Protein AF-A0A0W8F486-F1 (afdb_monomer)

Radius of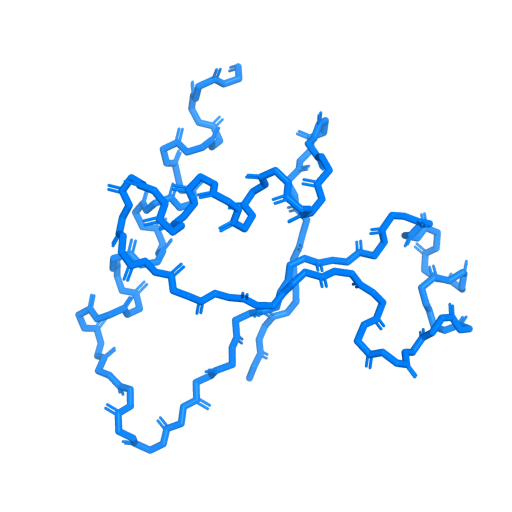 gyration: 12.41 Å; Cα contacts (8 Å, |Δi|>4): 84; chains: 1; bounding box: 29×22×33 Å

Sequence (74 aa):
MVSFTVDSLHPHEVAQQLDDESDILVRSGYHCCQPLMEYLGLYGGTVRASLALYTTVQEIELLIAGVREICRGI

Structure (mmCIF, N/CA/C/O backbone):
data_AF-A0A0W8F486-F1
#
_entry.id   AF-A0A0W8F486-F1
#
loop_
_atom_site.group_PDB
_atom_site.id
_atom_site.type_symbol
_atom_site.label_atom_id
_atom_site.label_alt_id
_atom_site.label_comp_id
_atom_site.label_asym_id
_atom_site.label_entity_id
_atom_site.label_seq_id
_atom_site.pdbx_PDB_ins_code
_atom_site.Cartn_x
_atom_site.Cartn_y
_atom_site.Cartn_z
_atom_site.occupancy
_atom_site.B_iso_or_equiv
_atom_site.auth_seq_id
_atom_site.auth_comp_id
_atom_site.auth_asym_id
_atom_site.auth_atom_id
_atom_site.pdbx_PDB_model_num
ATOM 1 N N . MET A 1 1 ? 0.333 -9.328 3.669 1.00 84.44 1 MET A N 1
ATOM 2 C CA . MET A 1 1 ? 0.528 -8.079 2.898 1.00 84.44 1 MET A CA 1
ATOM 3 C C . MET A 1 1 ? -0.130 -8.246 1.543 1.00 84.44 1 MET A C 1
ATOM 5 O O . MET A 1 1 ? -0.166 -9.374 1.062 1.00 84.44 1 MET A O 1
ATOM 9 N N . VAL A 1 2 ? -0.634 -7.162 0.956 1.00 96.69 2 VAL A N 1
ATOM 10 C CA . VAL A 1 2 ? -1.281 -7.165 -0.363 1.00 96.69 2 VAL A CA 1
ATOM 11 C C . VAL A 1 2 ? -0.707 -6.019 -1.190 1.00 96.69 2 VAL A C 1
ATOM 13 O O . VAL A 1 2 ? -0.699 -4.877 -0.731 1.00 96.69 2 VAL A O 1
ATOM 16 N N . SER A 1 3 ? -0.211 -6.335 -2.386 1.00 97.94 3 SER A N 1
ATOM 17 C CA . SER A 1 3 ? 0.181 -5.347 -3.394 1.00 97.94 3 SER A CA 1
ATOM 18 C C . SER A 1 3 ? -0.921 -5.223 -4.438 1.00 97.94 3 SER A C 1
ATOM 20 O O . SER A 1 3 ? -1.459 -6.243 -4.864 1.00 97.94 3 SER A O 1
ATOM 22 N N . PHE A 1 4 ? -1.247 -4.001 -4.848 1.00 97.94 4 PHE A N 1
ATOM 23 C CA . PHE A 1 4 ? -2.306 -3.733 -5.819 1.00 97.94 4 PHE A CA 1
ATOM 24 C C . PHE A 1 4 ? -2.025 -2.473 -6.646 1.00 97.94 4 PHE A C 1
ATOM 26 O O . PHE A 1 4 ? -1.187 -1.638 -6.290 1.00 97.94 4 PHE A O 1
ATOM 33 N N . THR A 1 5 ? -2.741 -2.357 -7.758 1.00 97.38 5 THR A N 1
ATOM 34 C CA . THR A 1 5 ? -2.781 -1.187 -8.640 1.00 97.38 5 THR A CA 1
ATOM 35 C C . THR A 1 5 ? -4.225 -0.724 -8.786 1.00 97.38 5 THR A C 1
ATOM 37 O O . THR A 1 5 ? -5.151 -1.509 -8.578 1.00 97.38 5 THR A O 1
ATOM 40 N N . VAL A 1 6 ? -4.409 0.543 -9.144 1.00 96.12 6 VAL A N 1
ATOM 41 C CA . VAL A 1 6 ? -5.701 1.094 -9.562 1.00 96.12 6 VAL A CA 1
ATOM 42 C C . VAL A 1 6 ? -5.531 1.547 -11.003 1.00 96.12 6 VAL A C 1
ATOM 44 O O . VAL A 1 6 ? -4.536 2.198 -11.326 1.00 96.12 6 VAL A O 1
ATOM 47 N N . ASP A 1 7 ? -6.451 1.144 -11.874 1.00 92.62 7 ASP A N 1
ATOM 48 C CA . ASP A 1 7 ? -6.352 1.453 -13.297 1.00 92.62 7 ASP A CA 1
ATOM 49 C C . ASP A 1 7 ? -6.291 2.967 -13.517 1.00 92.62 7 ASP A C 1
ATOM 51 O O . ASP A 1 7 ? -7.009 3.736 -12.883 1.00 92.62 7 ASP A O 1
ATOM 55 N N . SER A 1 8 ? -5.431 3.390 -14.444 1.00 90.88 8 SER A N 1
ATOM 56 C CA . SER A 1 8 ? -5.227 4.799 -14.816 1.00 90.88 8 SER A CA 1
ATOM 57 C C . SER A 1 8 ? -4.655 5.719 -13.727 1.00 90.88 8 SER A C 1
ATOM 59 O O . SER A 1 8 ? -4.528 6.912 -13.986 1.00 90.88 8 SER A O 1
ATOM 61 N N . LEU A 1 9 ? -4.252 5.198 -12.560 1.00 96.06 9 LEU A N 1
ATOM 62 C CA . LEU A 1 9 ? -3.627 5.987 -11.492 1.00 96.06 9 LEU A CA 1
ATOM 63 C C . LEU A 1 9 ? -2.211 5.507 -11.177 1.00 96.06 9 LEU A C 1
ATOM 65 O O . LEU A 1 9 ? -1.937 4.305 -11.082 1.00 96.06 9 LEU A O 1
ATOM 69 N N . HIS A 1 10 ? -1.295 6.451 -10.955 1.00 97.06 10 HIS A N 1
ATOM 70 C CA . HIS A 1 10 ? 0.040 6.110 -10.490 1.00 97.06 10 HIS A CA 1
ATOM 71 C C . HIS A 1 10 ? -0.018 5.658 -9.017 1.00 97.06 10 HIS A C 1
ATOM 73 O O . HIS A 1 10 ? -0.687 6.296 -8.201 1.00 97.06 10 HIS A O 1
ATOM 79 N N . PRO A 1 11 ? 0.733 4.620 -8.594 1.00 98.12 11 PRO A N 1
ATOM 80 C CA . PRO A 1 11 ? 0.713 4.153 -7.204 1.00 98.12 11 PRO A CA 1
ATOM 81 C C . PRO A 1 11 ? 1.012 5.222 -6.144 1.00 98.12 11 PRO A C 1
ATOM 83 O O . PRO A 1 11 ? 0.562 5.109 -5.007 1.00 98.12 11 PRO A O 1
ATOM 86 N N . HIS A 1 12 ? 1.796 6.245 -6.492 1.00 98.12 12 HIS A N 1
ATOM 87 C CA . HIS A 1 12 ? 2.063 7.376 -5.596 1.00 98.12 12 HIS A CA 1
ATOM 88 C C . HIS A 1 12 ? 0.827 8.251 -5.366 1.00 98.12 12 HIS A C 1
ATOM 90 O O . HIS A 1 12 ? 0.622 8.678 -4.237 1.00 98.12 12 HIS A O 1
ATOM 96 N N . GLU A 1 13 ? -0.010 8.453 -6.386 1.00 97.56 13 GLU A N 1
ATOM 97 C CA . GLU A 1 13 ? -1.247 9.236 -6.275 1.00 97.56 13 GLU A CA 1
ATOM 98 C C . GLU A 1 13 ? -2.263 8.510 -5.392 1.00 97.56 13 GLU A C 1
ATOM 100 O O . GLU A 1 13 ? -2.821 9.103 -4.477 1.00 97.56 13 GLU A O 1
ATOM 105 N N . VAL A 1 14 ? -2.422 7.196 -5.587 1.00 97.94 14 VAL A N 1
ATOM 106 C CA . VAL A 1 14 ? -3.307 6.367 -4.749 1.00 97.94 14 VAL A CA 1
ATOM 107 C C . VAL A 1 14 ? -2.853 6.378 -3.287 1.00 97.94 14 VAL A C 1
ATOM 109 O O . VAL A 1 14 ? -3.672 6.498 -2.383 1.00 97.94 14 VAL A O 1
ATOM 112 N N . ALA A 1 15 ? -1.545 6.254 -3.038 1.00 98.31 15 ALA A N 1
ATOM 113 C CA . ALA A 1 15 ? -1.012 6.302 -1.678 1.00 98.31 15 ALA A CA 1
ATOM 114 C C . ALA A 1 15 ? -1.220 7.673 -1.021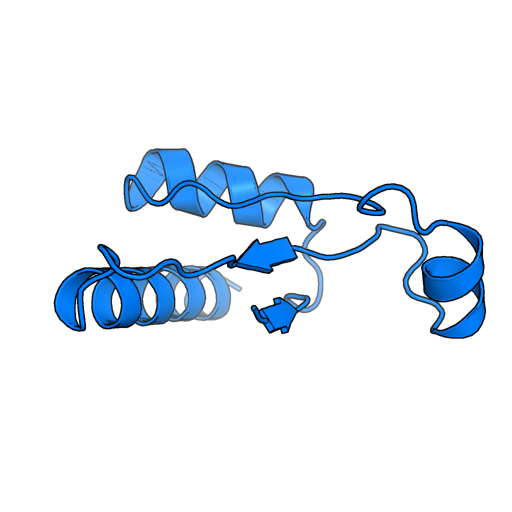 1.00 98.31 15 ALA A C 1
ATOM 116 O O . ALA A 1 15 ? -1.521 7.719 0.165 1.00 98.31 15 ALA A O 1
ATOM 117 N N . GLN A 1 16 ? -1.072 8.759 -1.785 1.00 98.19 16 GLN A N 1
ATOM 118 C CA . GLN A 1 16 ? -1.304 10.112 -1.294 1.00 98.19 16 GLN A CA 1
ATOM 119 C C . GLN A 1 16 ? -2.784 10.353 -0.969 1.00 98.19 16 GLN A C 1
ATOM 121 O O . GLN A 1 16 ? -3.083 10.854 0.104 1.00 98.19 16 GLN A O 1
ATOM 126 N N . GLN A 1 17 ? -3.715 9.948 -1.838 1.00 97.50 17 GLN A N 1
ATOM 127 C CA . GLN A 1 17 ? -5.153 10.093 -1.571 1.00 97.50 17 GLN A CA 1
ATOM 128 C C . GLN A 1 17 ? -5.603 9.288 -0.344 1.00 97.50 17 GLN A C 1
ATOM 130 O O . GLN A 1 17 ? -6.393 9.777 0.455 1.00 97.50 17 GLN A O 1
ATOM 135 N N . LEU A 1 18 ? -5.082 8.068 -0.155 1.00 98.00 18 LEU A N 1
ATOM 136 C CA . LEU A 1 18 ? -5.382 7.273 1.043 1.00 98.00 18 LEU A CA 1
ATOM 137 C C . LEU A 1 18 ? -4.890 7.941 2.338 1.00 98.00 18 LEU A C 1
ATOM 139 O O . LEU A 1 18 ? -5.571 7.832 3.357 1.00 98.00 18 LEU A O 1
ATOM 143 N N . ASP A 1 19 ? -3.743 8.619 2.293 1.00 98.12 19 ASP A N 1
ATOM 144 C CA . ASP A 1 19 ? -3.209 9.410 3.409 1.00 98.12 19 ASP A CA 1
ATOM 145 C C . ASP A 1 19 ? -4.103 10.637 3.665 1.00 98.12 19 ASP A C 1
ATOM 147 O O . ASP A 1 19 ? -4.729 10.746 4.718 1.00 98.12 19 ASP A O 1
ATOM 151 N N . ASP A 1 20 ? -4.272 11.485 2.647 1.00 97.62 20 ASP A N 1
ATOM 152 C CA . ASP A 1 20 ? -4.963 12.775 2.747 1.00 97.62 20 ASP A CA 1
ATOM 153 C C . ASP A 1 20 ? -6.462 12.643 3.095 1.00 97.62 20 ASP A C 1
ATOM 155 O O . ASP A 1 20 ? -7.001 13.462 3.843 1.00 97.62 20 ASP A O 1
ATOM 159 N N . GLU A 1 21 ? -7.159 11.638 2.550 1.00 95.94 21 GLU A N 1
ATOM 160 C CA . GLU A 1 21 ? -8.622 11.521 2.660 1.00 95.94 21 GLU A CA 1
ATOM 161 C C . GLU A 1 21 ? -9.087 10.492 3.695 1.00 95.94 21 GLU A C 1
ATOM 163 O O . GLU A 1 21 ? -10.197 10.606 4.220 1.00 95.94 21 GLU A O 1
ATOM 168 N N . SER A 1 22 ? -8.279 9.463 3.968 1.00 95.06 22 SER A N 1
ATOM 169 C CA . SER A 1 22 ? -8.672 8.330 4.820 1.00 95.06 22 SER A CA 1
ATOM 170 C C . SER A 1 22 ? -7.754 8.099 6.022 1.00 95.06 22 SER A C 1
ATOM 172 O O . SER A 1 22 ? -8.056 7.205 6.810 1.00 95.06 22 SER A O 1
ATOM 174 N N . ASP A 1 23 ? -6.672 8.872 6.182 1.00 96.69 23 ASP A N 1
ATOM 175 C CA . ASP A 1 23 ? -5.659 8.683 7.236 1.00 96.69 23 ASP A CA 1
ATOM 176 C C . ASP A 1 23 ? -5.066 7.252 7.221 1.00 96.69 23 ASP A C 1
ATOM 178 O O . ASP A 1 23 ? -4.795 6.630 8.251 1.00 96.69 23 ASP A O 1
ATOM 182 N N . ILE A 1 24 ? -4.913 6.678 6.016 1.00 97.69 24 ILE A N 1
ATOM 183 C CA . ILE A 1 24 ? -4.405 5.318 5.795 1.00 97.69 24 ILE A CA 1
ATOM 184 C C . ILE A 1 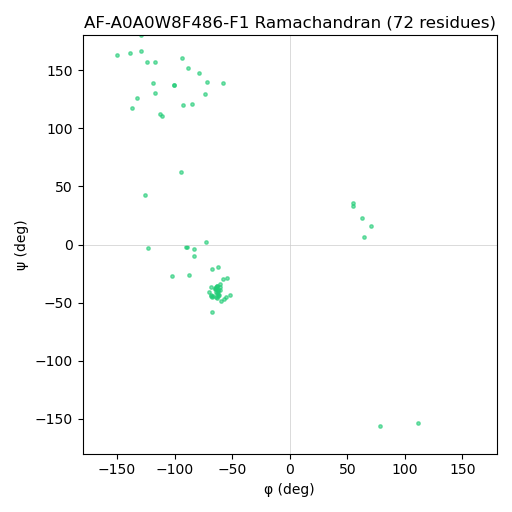24 ? -3.023 5.360 5.146 1.00 97.69 24 ILE A C 1
ATOM 186 O O . ILE A 1 24 ? -2.856 5.626 3.955 1.00 97.69 24 ILE A O 1
ATOM 190 N N . LEU A 1 25 ? -2.014 4.961 5.921 1.00 97.88 25 LEU A N 1
ATOM 191 C CA . LEU A 1 25 ? -0.631 4.905 5.461 1.00 97.88 25 LEU A CA 1
ATOM 192 C C . LEU A 1 25 ? -0.317 3.588 4.741 1.00 97.88 25 LEU A C 1
ATOM 194 O O . LEU A 1 25 ? -0.357 2.495 5.312 1.00 97.88 25 LEU A O 1
ATOM 198 N N . VAL A 1 26 ? 0.094 3.702 3.481 1.00 98.12 26 VAL A N 1
ATOM 199 C CA . VAL A 1 26 ? 0.562 2.590 2.641 1.00 98.12 26 VAL A CA 1
ATOM 200 C C . VAL A 1 26 ? 1.911 2.920 2.009 1.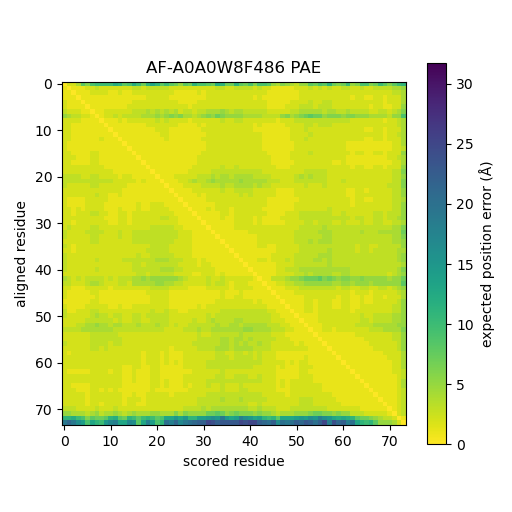00 98.12 26 VAL A C 1
ATOM 202 O O . VAL A 1 26 ? 2.360 4.065 1.998 1.00 98.12 26 VAL A O 1
ATOM 205 N N . ARG A 1 27 ? 2.594 1.912 1.453 1.00 98.38 27 ARG A N 1
ATOM 206 C CA . ARG A 1 27 ? 3.814 2.146 0.665 1.00 98.38 27 ARG A CA 1
ATOM 207 C C . ARG A 1 27 ? 3.498 2.093 -0.821 1.00 98.38 27 ARG A C 1
ATOM 209 O O . ARG A 1 27 ? 2.832 1.165 -1.263 1.00 98.38 27 ARG A O 1
ATOM 216 N N . SER A 1 28 ? 4.051 3.014 -1.597 1.00 98.19 28 SER A N 1
ATOM 217 C CA . SER A 1 28 ? 4.014 2.999 -3.062 1.00 98.19 28 SER A CA 1
ATOM 218 C C . SER A 1 28 ? 5.419 2.878 -3.667 1.00 98.19 28 SER A C 1
ATOM 220 O O . SER A 1 28 ? 6.422 3.182 -3.013 1.00 98.19 28 SER A O 1
ATOM 222 N N . GLY A 1 29 ? 5.490 2.396 -4.910 1.00 97.81 29 GLY A N 1
ATOM 223 C CA . GLY A 1 29 ? 6.719 2.263 -5.700 1.00 97.81 29 GLY A CA 1
ATOM 224 C C . GLY A 1 29 ? 7.135 0.807 -5.930 1.00 97.81 29 GLY A C 1
ATOM 225 O O . GLY A 1 29 ? 6.306 -0.101 -5.932 1.00 97.81 29 GLY A O 1
ATOM 226 N N . TYR A 1 30 ? 8.433 0.569 -6.136 1.00 98.12 30 TYR A N 1
ATOM 227 C CA . TYR A 1 30 ? 8.956 -0.767 -6.470 1.00 98.12 30 TYR A CA 1
ATOM 228 C C . TYR A 1 30 ? 9.186 -1.682 -5.270 1.00 98.12 30 TYR A C 1
ATOM 230 O O . TYR A 1 30 ? 9.495 -2.855 -5.455 1.00 98.12 30 TYR A O 1
ATOM 238 N N . HIS A 1 31 ? 9.103 -1.156 -4.044 1.00 97.50 31 HIS A N 1
ATOM 239 C CA . HIS A 1 31 ? 9.363 -1.906 -2.804 1.00 97.50 31 HIS A CA 1
ATOM 240 C C . HIS A 1 31 ? 10.743 -2.582 -2.762 1.00 97.50 31 HIS A C 1
ATOM 242 O O . HIS A 1 31 ? 10.887 -3.652 -2.17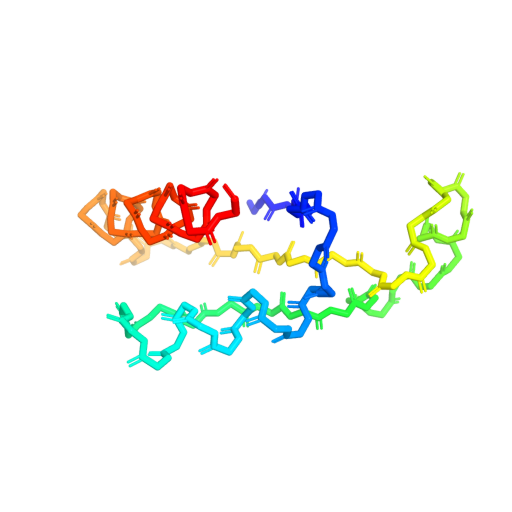9 1.00 97.50 31 HIS A O 1
ATOM 248 N N . CYS A 1 32 ? 11.750 -1.958 -3.385 1.00 97.38 32 CYS A N 1
ATOM 249 C CA . CYS A 1 32 ? 13.091 -2.524 -3.599 1.00 97.38 32 CYS A CA 1
ATOM 250 C C . CYS A 1 32 ? 13.110 -3.797 -4.475 1.00 97.38 32 CYS A C 1
ATOM 252 O O . CYS A 1 32 ? 14.051 -4.583 -4.405 1.00 97.38 32 CYS A O 1
ATOM 254 N N . CYS A 1 33 ? 12.093 -4.001 -5.317 1.00 97.25 33 CYS A N 1
ATOM 255 C CA . CYS A 1 33 ? 11.917 -5.190 -6.156 1.00 97.25 33 CYS A CA 1
ATOM 256 C C . CYS A 1 33 ? 11.751 -4.839 -7.646 1.00 97.25 33 CYS A C 1
ATOM 258 O O . CYS A 1 33 ? 10.912 -5.423 -8.329 1.00 97.25 33 CYS A O 1
ATOM 260 N N . GLN A 1 34 ? 12.541 -3.896 -8.168 1.00 97.56 34 GLN A N 1
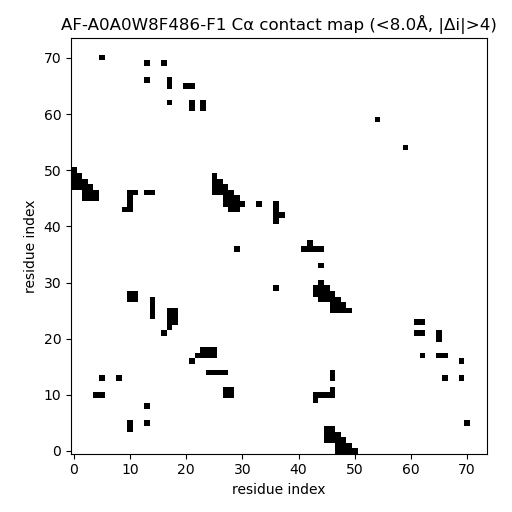ATOM 261 C CA . GLN A 1 34 ? 12.420 -3.420 -9.554 1.00 97.56 34 GLN A CA 1
ATOM 262 C C . GLN A 1 34 ? 12.426 -4.541 -10.623 1.00 97.56 34 GLN A C 1
ATOM 264 O O . GLN A 1 34 ? 11.540 -4.512 -11.476 1.00 97.56 34 GLN A O 1
ATOM 269 N N . PRO A 1 35 ? 13.287 -5.581 -10.559 1.00 98.06 35 PRO A N 1
ATOM 270 C CA . PRO A 1 35 ? 13.258 -6.657 -11.558 1.00 98.06 35 PRO A CA 1
ATOM 271 C C . PRO A 1 35 ? 11.926 -7.422 -11.614 1.00 98.06 35 PRO A C 1
ATOM 273 O O . PRO A 1 35 ? 11.493 -7.849 -12.680 1.00 98.06 35 PRO A O 1
ATOM 276 N N . LEU A 1 36 ? 11.249 -7.583 -10.470 1.00 97.75 36 LEU A N 1
ATOM 277 C CA . LEU A 1 36 ? 9.931 -8.219 -10.417 1.00 97.75 36 LEU A CA 1
ATOM 278 C C . LEU A 1 36 ? 8.864 -7.327 -11.058 1.00 97.75 36 LEU A C 1
ATOM 280 O O . LEU A 1 36 ? 7.998 -7.824 -11.771 1.00 97.75 36 LEU A O 1
ATOM 284 N N . MET A 1 37 ? 8.933 -6.019 -10.813 1.00 97.75 37 MET A N 1
ATOM 285 C CA . MET A 1 37 ? 8.001 -5.054 -11.398 1.00 97.75 37 MET A CA 1
ATOM 286 C C . MET A 1 37 ? 8.114 -5.038 -12.924 1.00 97.75 37 MET A C 1
ATOM 288 O O . MET A 1 37 ? 7.097 -5.081 -13.608 1.00 97.75 37 MET A O 1
ATOM 292 N N . GLU A 1 38 ? 9.339 -5.076 -13.454 1.00 97.31 38 GLU A N 1
ATOM 293 C CA . GLU A 1 38 ? 9.597 -5.189 -14.894 1.00 97.31 38 GLU A CA 1
ATOM 294 C C . GLU A 1 38 ? 9.060 -6.506 -15.475 1.00 97.31 38 GLU A C 1
ATOM 296 O O . GLU A 1 38 ? 8.393 -6.487 -16.507 1.00 97.31 38 GLU A O 1
ATOM 301 N N . TYR A 1 39 ? 9.277 -7.639 -14.793 1.00 98.19 39 TYR A N 1
ATOM 302 C CA . TYR A 1 39 ? 8.745 -8.943 -15.213 1.00 98.19 39 TYR A CA 1
ATOM 303 C C . TYR A 1 39 ? 7.209 -8.973 -15.270 1.00 98.19 39 TYR A C 1
ATOM 305 O O . TYR A 1 39 ? 6.635 -9.593 -16.163 1.00 98.19 39 TYR A O 1
ATOM 313 N N . LEU A 1 40 ? 6.543 -8.290 -14.335 1.00 97.44 40 LEU A N 1
ATOM 314 C CA . LEU A 1 40 ? 5.082 -8.186 -14.279 1.00 97.44 40 LEU A CA 1
ATOM 315 C C . LEU A 1 40 ? 4.509 -7.089 -15.196 1.00 97.44 40 LEU A C 1
ATOM 317 O O . LEU A 1 40 ? 3.291 -6.947 -15.268 1.00 97.44 40 LEU A O 1
ATOM 321 N N . GLY A 1 41 ? 5.353 -6.299 -15.871 1.00 96.88 41 GLY A N 1
ATOM 322 C CA . GLY A 1 41 ? 4.921 -5.149 -16.677 1.00 96.88 41 GLY A CA 1
ATOM 323 C C . GLY A 1 41 ? 4.398 -3.962 -15.854 1.00 96.88 41 GLY A C 1
ATOM 324 O O . GLY A 1 41 ? 3.749 -3.069 -16.392 1.00 96.88 41 GLY A O 1
ATOM 325 N N . LEU A 1 42 ? 4.676 -3.930 -14.549 1.00 96.62 42 LEU A N 1
ATOM 326 C CA . LEU A 1 42 ? 4.232 -2.901 -13.606 1.00 96.62 42 LEU A CA 1
ATOM 327 C C . LEU A 1 42 ? 5.302 -1.813 -13.454 1.00 96.62 42 LEU A C 1
ATOM 329 O O . LEU A 1 42 ? 5.856 -1.609 -12.376 1.00 96.62 42 LEU A O 1
ATOM 333 N N . TYR A 1 43 ? 5.611 -1.104 -14.540 1.00 93.00 43 TYR A N 1
ATOM 334 C CA . TYR A 1 43 ? 6.730 -0.150 -14.589 1.00 93.00 43 TYR A CA 1
ATOM 335 C C . TYR A 1 43 ? 6.610 1.040 -13.625 1.00 93.00 43 TYR A C 1
ATOM 337 O O . TYR A 1 43 ? 7.621 1.656 -13.321 1.00 93.00 43 TYR A O 1
ATOM 345 N N . GLY A 1 44 ? 5.410 1.360 -13.128 1.00 92.62 44 GLY A N 1
ATOM 346 C CA . GLY A 1 44 ? 5.192 2.374 -12.080 1.00 92.62 44 GLY A CA 1
ATOM 347 C C . GLY A 1 44 ? 5.253 1.823 -10.647 1.00 92.62 44 GLY A C 1
ATOM 348 O O . GLY A 1 44 ? 5.121 2.571 -9.679 1.00 92.62 44 GLY A O 1
ATOM 349 N N . GLY A 1 45 ? 5.447 0.510 -10.487 1.00 97.50 45 GLY A N 1
ATOM 350 C CA . GLY A 1 45 ? 5.368 -0.188 -9.207 1.00 97.50 45 GLY A CA 1
ATOM 351 C C . GLY A 1 45 ? 3.930 -0.457 -8.766 1.00 97.50 45 GLY A C 1
ATOM 352 O O . GLY A 1 45 ? 3.013 -0.531 -9.581 1.00 97.50 45 GLY A O 1
ATOM 353 N N . THR A 1 46 ? 3.727 -0.619 -7.458 1.00 98.50 46 THR A N 1
ATOM 354 C CA . THR A 1 46 ? 2.402 -0.888 -6.876 1.00 98.50 46 THR A CA 1
ATOM 355 C C . THR A 1 46 ? 2.188 -0.094 -5.599 1.00 98.50 46 THR A C 1
ATOM 357 O O . THR A 1 46 ? 3.145 0.368 -4.972 1.00 98.50 46 THR A O 1
ATOM 360 N N . VAL A 1 47 ? 0.936 -0.010 -5.156 1.00 98.56 47 VAL A N 1
ATOM 361 C CA . VAL A 1 47 ? 0.621 0.248 -3.750 1.00 98.56 47 VAL A CA 1
ATOM 362 C C . VAL A 1 47 ? 0.788 -1.062 -2.984 1.00 98.56 47 VAL A C 1
ATOM 364 O O . VAL A 1 47 ? 0.586 -2.145 -3.539 1.00 98.56 47 VAL A O 1
ATOM 367 N N . ARG A 1 48 ? 1.206 -0.996 -1.721 1.00 98.62 48 ARG A N 1
ATOM 368 C CA . ARG A 1 48 ? 1.318 -2.152 -0.834 1.00 98.62 48 ARG A CA 1
ATOM 369 C C . ARG A 1 48 ? 0.793 -1.822 0.555 1.00 98.62 48 ARG A C 1
ATOM 371 O O . ARG A 1 48 ? 1.385 -1.014 1.273 1.00 98.62 48 ARG A O 1
ATOM 378 N N . ALA A 1 49 ? -0.258 -2.535 0.945 1.00 98.19 49 ALA A N 1
ATOM 379 C CA . ALA A 1 49 ? -0.773 -2.560 2.304 1.00 98.19 49 ALA A CA 1
ATOM 380 C C . ALA A 1 49 ? -0.136 -3.724 3.080 1.00 98.19 49 ALA A C 1
ATOM 382 O O . ALA A 1 49 ? -0.257 -4.905 2.719 1.00 98.19 49 ALA A O 1
ATOM 383 N N . SER A 1 50 ? 0.567 -3.391 4.159 1.00 97.56 50 SER A N 1
ATOM 384 C CA . SER A 1 50 ? 1.234 -4.354 5.035 1.00 97.56 50 SER A CA 1
ATOM 385 C C . SER A 1 50 ? 0.560 -4.354 6.398 1.00 97.56 50 SER A C 1
ATOM 387 O O . SER A 1 50 ? 0.652 -3.380 7.131 1.00 97.56 50 SER A O 1
ATOM 389 N N . LEU A 1 51 ? -0.099 -5.461 6.729 1.00 96.56 51 LEU A N 1
ATOM 390 C CA . LEU A 1 51 ? -0.749 -5.666 8.021 1.00 96.56 51 LEU A CA 1
ATOM 391 C C . LEU A 1 51 ? 0.248 -6.268 9.021 1.00 96.56 51 LEU A C 1
ATOM 393 O O . LEU A 1 51 ? 1.153 -7.010 8.624 1.00 96.56 51 LEU A O 1
ATOM 397 N N . ALA A 1 52 ? 0.044 -5.992 10.305 1.00 96.62 52 ALA A N 1
ATOM 398 C CA . ALA A 1 52 ? 0.797 -6.562 11.417 1.00 96.62 52 ALA A CA 1
ATOM 399 C C . ALA A 1 52 ? -0.155 -7.129 12.484 1.00 96.62 52 ALA A C 1
ATOM 401 O O . ALA A 1 52 ? -1.372 -7.051 12.345 1.00 96.62 52 ALA A O 1
ATOM 402 N N . LEU A 1 53 ? 0.395 -7.688 13.568 1.00 97.88 53 LEU A N 1
ATOM 403 C CA . LEU A 1 53 ? -0.397 -8.277 14.661 1.00 97.88 53 LEU A CA 1
ATOM 404 C C . LEU A 1 53 ? -1.375 -7.280 15.308 1.00 97.88 53 LEU A C 1
ATOM 406 O O . LEU A 1 53 ? -2.412 -7.681 15.820 1.00 97.88 53 LEU A O 1
ATOM 410 N N . TYR A 1 54 ? -1.027 -5.996 15.297 1.00 97.19 54 TYR A N 1
ATOM 411 C CA . TYR A 1 54 ? -1.824 -4.916 15.875 1.00 97.19 54 TYR A CA 1
ATOM 412 C C . TYR A 1 54 ? -2.816 -4.291 14.888 1.00 97.19 54 TYR A C 1
ATOM 414 O O . TYR A 1 54 ? -3.555 -3.398 15.282 1.00 97.19 54 TYR A O 1
ATOM 422 N N . THR A 1 55 ? -2.840 -4.736 13.628 1.00 97.50 55 THR A N 1
ATOM 423 C CA . THR A 1 55 ? -3.818 -4.233 12.663 1.00 97.50 55 THR A CA 1
ATOM 424 C C . THR A 1 55 ? -5.198 -4.811 12.962 1.00 97.50 55 THR A C 1
ATOM 426 O O . THR A 1 55 ? -5.369 -6.022 13.112 1.00 97.50 55 THR A O 1
ATOM 429 N N . THR A 1 56 ? -6.187 -3.936 13.036 1.00 98.12 56 THR A N 1
ATOM 430 C CA . THR A 1 56 ? -7.577 -4.245 13.356 1.00 98.12 56 THR A CA 1
ATOM 431 C C . THR A 1 56 ? -8.407 -4.478 12.097 1.00 98.12 56 THR A C 1
ATOM 433 O O . THR A 1 56 ? -8.063 -4.045 10.996 1.00 98.12 56 THR A O 1
ATOM 436 N N . VAL A 1 57 ? -9.548 -5.152 12.253 1.00 98.00 57 VAL A N 1
ATOM 437 C CA . VAL A 1 57 ? -10.499 -5.349 11.146 1.00 98.00 57 VAL A CA 1
ATOM 438 C C . VAL A 1 57 ? -11.059 -4.006 10.674 1.00 98.00 57 VAL A C 1
ATOM 440 O O . VAL A 1 57 ? -11.245 -3.803 9.482 1.00 98.00 57 VAL A O 1
ATOM 443 N N . GLN A 1 58 ? -11.272 -3.069 11.595 1.00 98.19 58 GLN A N 1
ATOM 444 C CA . GLN A 1 58 ? -11.784 -1.733 11.311 1.00 98.19 58 GLN A CA 1
ATOM 445 C C . GLN A 1 58 ? -10.830 -0.931 10.415 1.00 98.19 58 GLN A C 1
ATOM 447 O O . GLN A 1 58 ? -11.289 -0.289 9.476 1.00 98.19 58 GLN A O 1
ATOM 452 N N . GLU A 1 59 ? -9.517 -1.011 10.651 1.00 97.94 59 GLU A N 1
ATOM 453 C CA . GLU A 1 59 ? -8.511 -0.385 9.777 1.00 97.94 59 GLU A CA 1
ATOM 454 C C . GLU A 1 59 ? -8.509 -1.008 8.372 1.00 97.94 59 GLU A C 1
ATOM 456 O O . GLU A 1 59 ? -8.347 -0.302 7.378 1.00 97.94 59 GLU A O 1
ATOM 461 N N . ILE A 1 60 ? -8.732 -2.324 8.264 1.00 97.75 60 ILE A N 1
ATOM 462 C CA . ILE A 1 60 ? -8.838 -3.009 6.966 1.00 97.75 60 ILE A CA 1
ATOM 463 C C . ILE A 1 60 ? -10.093 -2.551 6.212 1.00 97.75 60 ILE A C 1
ATOM 465 O O . ILE A 1 60 ? -10.016 -2.268 5.018 1.00 97.75 60 ILE A O 1
ATOM 469 N N . GLU A 1 61 ? -11.233 -2.447 6.894 1.00 98.06 61 GLU A N 1
ATOM 470 C CA . GLU A 1 61 ? -12.473 -1.936 6.297 1.00 98.06 61 GLU A CA 1
ATOM 471 C C . GLU A 1 61 ? -12.322 -0.478 5.841 1.00 98.06 61 GLU A C 1
ATOM 473 O O . GLU A 1 61 ? -12.790 -0.131 4.756 1.00 98.06 61 GLU A O 1
ATOM 478 N N . LEU A 1 62 ? -11.614 0.358 6.611 1.00 97.94 62 LEU A N 1
ATOM 479 C CA . LEU A 1 62 ? -11.315 1.741 6.231 1.00 97.94 62 LEU A CA 1
ATOM 480 C C . LEU A 1 62 ? -10.428 1.807 4.979 1.00 97.94 62 LEU A C 1
ATOM 482 O O . LEU A 1 62 ? -10.759 2.529 4.041 1.00 97.94 62 LEU A O 1
ATOM 486 N N . LEU A 1 63 ? -9.369 0.991 4.905 1.00 98.12 63 LEU A N 1
ATOM 487 C CA . LEU A 1 63 ? -8.542 0.858 3.699 1.00 98.12 63 LEU A CA 1
ATOM 488 C C . LEU A 1 63 ? -9.384 0.442 2.480 1.00 98.12 63 LEU A C 1
ATOM 490 O O . LEU A 1 63 ? -9.245 1.024 1.406 1.00 98.12 63 LEU A O 1
ATOM 494 N N . ILE A 1 64 ? -10.259 -0.559 2.626 1.00 97.69 64 ILE A N 1
ATOM 495 C CA . ILE A 1 64 ? -11.122 -1.033 1.531 1.00 97.69 64 ILE A CA 1
ATOM 496 C C . ILE A 1 64 ? -12.097 0.065 1.092 1.00 97.69 64 ILE A C 1
ATOM 498 O O . ILE A 1 64 ? -12.335 0.227 -0.107 1.00 97.69 64 ILE A O 1
ATOM 502 N N . ALA A 1 65 ? -12.674 0.807 2.039 1.00 97.81 65 ALA A N 1
ATOM 503 C CA . ALA A 1 65 ? -13.568 1.920 1.749 1.00 97.81 65 ALA A CA 1
ATOM 504 C C . ALA A 1 65 ? -12.845 3.045 0.995 1.00 97.81 65 ALA A C 1
ATOM 506 O O . ALA A 1 65 ? -13.354 3.475 -0.038 1.00 97.81 65 ALA A O 1
ATOM 507 N N . GLY A 1 66 ? -11.648 3.440 1.442 1.00 97.19 66 GLY A N 1
ATOM 508 C CA . GLY A 1 66 ? -10.825 4.452 0.774 1.00 97.19 66 GLY A CA 1
ATOM 509 C C . GLY A 1 66 ? -10.463 4.047 -0.655 1.00 97.19 66 GLY A C 1
ATOM 510 O O . GLY A 1 66 ? -10.729 4.787 -1.596 1.00 97.19 66 GLY A O 1
ATOM 511 N N . VAL A 1 67 ? -9.980 2.815 -0.862 1.00 97.31 67 VAL A N 1
ATOM 512 C CA . VAL A 1 67 ? -9.691 2.305 -2.218 1.00 97.31 67 VAL A CA 1
ATOM 513 C C . VAL A 1 67 ? -10.949 2.287 -3.092 1.00 97.31 67 VAL A C 1
ATOM 515 O O . VAL A 1 67 ? -10.885 2.612 -4.275 1.00 97.31 67 VAL A O 1
ATOM 518 N N . ARG A 1 68 ? -12.112 1.930 -2.533 1.00 96.69 68 ARG A N 1
ATOM 519 C CA . ARG A 1 68 ? -13.379 1.936 -3.277 1.00 96.69 68 ARG A CA 1
ATOM 520 C C . ARG A 1 68 ? -13.787 3.345 -3.703 1.00 96.69 68 ARG A C 1
ATOM 522 O O . ARG A 1 68 ? -14.345 3.477 -4.789 1.00 96.69 68 ARG A O 1
ATOM 529 N N . GLU A 1 69 ? -13.550 4.352 -2.871 1.00 95.81 69 GLU A N 1
ATOM 530 C CA . GLU A 1 69 ? -13.860 5.741 -3.208 1.00 95.81 69 GLU A CA 1
ATOM 531 C C . GLU A 1 69 ? -12.947 6.260 -4.320 1.00 95.81 69 GLU A C 1
ATOM 533 O O . GLU A 1 69 ? -13.445 6.779 -5.317 1.00 95.81 69 GLU A O 1
ATOM 538 N N . ILE A 1 70 ? -11.645 5.967 -4.239 1.00 96.06 70 ILE A N 1
ATOM 539 C CA . ILE A 1 70 ? -10.678 6.274 -5.304 1.00 96.06 70 ILE A CA 1
ATOM 540 C C . ILE A 1 70 ? -11.131 5.665 -6.636 1.00 96.06 70 ILE A C 1
ATOM 542 O O . ILE A 1 70 ? -11.145 6.348 -7.654 1.00 96.06 70 ILE A O 1
ATOM 546 N N . CYS A 1 71 ? -11.579 4.406 -6.640 1.00 94.38 71 CYS A N 1
ATOM 547 C CA . CYS A 1 71 ? -12.075 3.757 -7.857 1.00 94.38 71 CYS A CA 1
ATOM 548 C C . CYS A 1 71 ? -13.395 4.342 -8.396 1.00 94.38 71 CYS A C 1
ATOM 550 O O . CYS A 1 71 ? -13.719 4.106 -9.556 1.00 94.38 71 CYS A O 1
ATOM 552 N N . ARG A 1 72 ? -14.194 5.032 -7.570 1.00 90.94 72 ARG A N 1
ATOM 553 C CA . ARG A 1 72 ? -15.466 5.662 -7.979 1.00 90.94 72 ARG A CA 1
ATOM 554 C C . ARG A 1 72 ? -15.289 7.071 -8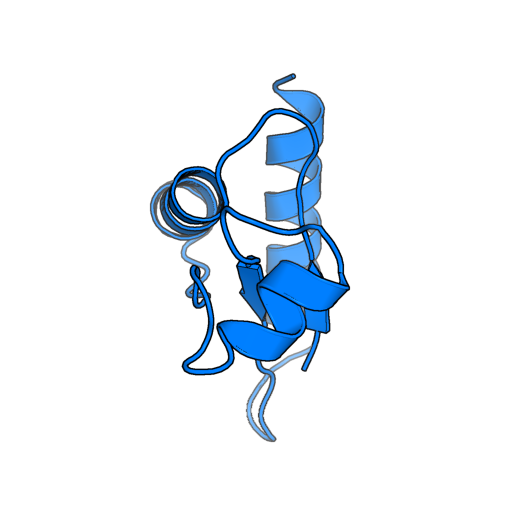.525 1.00 90.94 72 ARG A C 1
ATOM 556 O O . ARG A 1 72 ? -16.147 7.517 -9.278 1.00 90.94 72 ARG A O 1
ATOM 563 N N . GLY A 1 73 ? -14.228 7.765 -8.118 1.00 77.81 73 GLY A N 1
ATOM 564 C CA . GLY A 1 73 ? -13.882 9.097 -8.617 1.00 77.81 73 GLY A CA 1
ATOM 565 C C . GLY A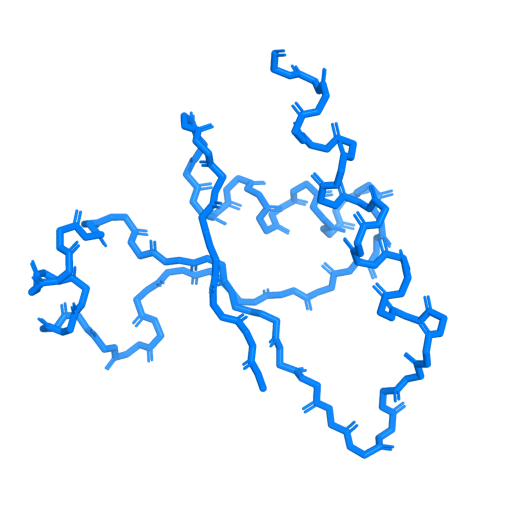 1 73 ? -13.334 9.112 -10.050 1.00 77.81 73 GLY A C 1
ATOM 566 O O . GLY A 1 73 ? -12.964 10.182 -10.532 1.00 77.81 73 GLY A O 1
ATOM 567 N N . ILE A 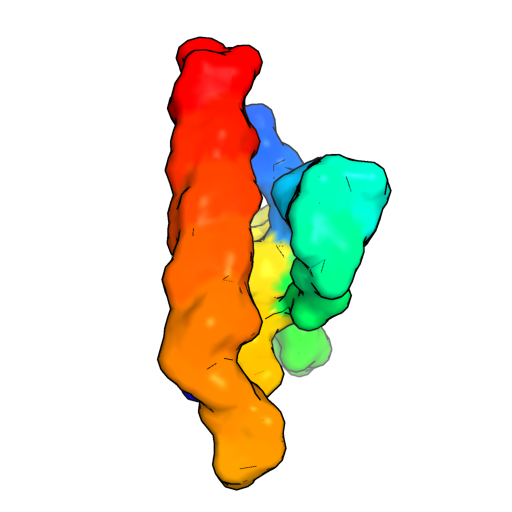1 74 ? -13.271 7.945 -10.703 1.00 58.75 74 ILE A N 1
ATOM 568 C CA . ILE A 1 74 ? -12.802 7.720 -12.079 1.00 58.75 74 ILE A CA 1
ATOM 569 C C . ILE A 1 74 ? -13.991 7.674 -13.042 1.00 58.75 74 ILE A C 1
ATOM 571 O O . ILE A 1 74 ? -14.993 6.993 -12.719 1.00 58.75 74 ILE A O 1
#

Organism: NCBI:txid938273

InterPro domains:
  IPR000192 Aminotransferase class V domain [PF00266] (1-63)
  IPR015422 Pyridoxal phosphate-dependent transferase, small domain [G3DSA:3.90.1150.10] (1-73)
  IPR015424 Pyridoxal phosphate-dependent transferase [SSF53383] (1-72)

Secondary structure (DSSP, 8-state):
-EEE--TTS-HHHHHHHHHHHH----EEE-TT-HHHHHHTT-TT-EEEE---TT--HHHHHHHHHHHHHHHH--

Nearest PDB structures (foldseek):
  4q75-assembly1_B  TM=9.676E-01  e=6.309E-04  Arabidopsis thaliana
  1t3i-assembly1_A  TM=9.490E-01  e=7.215E-04  Synechocystis sp.
  4q76-assembly1_B  TM=9.689E-01  e=7.215E-04  Arabidopsis thaliana
  1t3i-assembly1_B  TM=9.622E-01  e=1.320E-03  Synechocystis sp.
  6c9e-assembly1_A  TM=9.572E-01  e=3.614E-03  Legionella pneumophila subsp. pneumophila str. Philadelphia 1

Foldseek 3Di:
DDWADAPPDQQVVLQVQCCVPQVQHWDFAQPPPCVVCVVVVNNSGTIDDDDDPPDDPVSVVSVVVSVVVVNVVD

Mean predicted aligned error: 2.49 Å

pLDDT: mean 96.15, std 5.36, range [58.75, 98.62]

Solvent-accessible surface area (backbone atoms only — not comparable to full-atom values): 4386 Å² total; per-residue (Å²): 112,50,74,47,81,55,90,99,52,57,23,60,58,57,34,47,48,29,35,77,76,59,75,40,90,53,49,51,34,49,86,92,38,57,74,58,26,56,75,71,68,34,81,69,34,26,28,34,48,74,75,57,95,84,60,51,71,68,59,52,52,49,52,53,51,42,54,52,50,61,65,62,78,104